Protein AF-U5S3W4-F1 (afdb_monomer)

Sequence (166 aa):
AEIDWNLMKPYDMRNSDKWATPELLAKYYAAQLKHTKECILNKTPGSSLKDYALFGGIKGSMMQNVTKVGTPEPNLEYLYPTDTLTSLGLSRYEGTPEENLKMCAAAIHLLGGRDISVVEVDDNVKKVLYSHSAMLMGGKPSRAIVWEDVDNAYETPEKMVIPNKC

Solvent-accessible surface area (backbone atoms only — not comparable to full-atom values): 10207 Å² total; per-residue (Å²): 134,84,85,63,72,89,77,56,59,44,49,52,38,77,56,74,56,70,88,56,51,74,68,55,48,53,51,50,52,52,51,48,54,52,51,52,52,51,32,31,74,67,53,35,90,90,36,23,64,67,49,50,51,53,54,55,61,50,54,69,70,73,64,72,73,79,80,52,82,92,49,80,50,80,66,50,50,73,76,50,75,71,86,43,50,61,78,71,75,40,75,78,90,78,66,56,76,70,53,45,48,52,51,51,47,54,52,40,45,74,74,69,44,90,81,83,85,87,78,79,78,44,81,66,53,60,30,71,40,51,38,24,42,53,50,80,67,83,78,40,77,60,23,39,47,44,77,40,97,45,95,62,60,48,76,56,92,64,36,37,39,43,32,68,86,102

Foldseek 3Di:
DDDDLVPFAAAAQVCVCVVADPVNVVVVVVVVVVVLVVCCVVVPVCSHPVNVVVVVVVVVVVQPQPPDPPDDDPVCCVVDVDDDCVNVVHDDDDDPPVVVVVVVVVVCVVVPHDDDDDDDPDPSVVSHHHQWDHCPRPNQDIAGEEEDCDDDWDDDSHYTYDYPVD

pLDDT: mean 82.19, std 15.65, range [42.41, 96.94]

Mean predicted aligned error: 9.38 Å

Secondary structure (DSSP, 8-state):
----TTT----BGGGTTTT--HHHHHHHHHHHHHHHHHHHHTT-TT-SHHHHHHHHHHHHHH-----STTS--HHHHHHS----TTTTTPPPP---HHHHHHHHHHHHHHTT----------HHHHHHS-SB--TTTTTPPP-EEEEES-SS-EE-SSEEEEETT-

Nearest PDB structures (foldseek):
  4ur3-assembly3_D  TM=6.717E-01  e=2.169E-02  Sulfurospirillum multivorans
  5m8x-assembly1_B  TM=5.943E-01  e=1.561E-02  Sulfurospirillum multivorans DSM 12446
  5m8u-assembly1_A  TM=6.272E-01  e=1.780E-02  Sulfurospirillum multivorans

Radius of gyration: 21.46 Å; Cα contacts (8 Å, |Δi|>4): 135; chains: 1; bounding box: 49×35×58 Å

Structure (mmCIF, N/CA/C/O backbone):
data_AF-U5S3W4-F1
#
_entry.id   AF-U5S3W4-F1
#
loop_
_atom_site.group_PDB
_atom_site.id
_atom_site.type_symbol
_atom_site.label_atom_id
_atom_site.label_alt_id
_atom_site.label_comp_id
_atom_site.label_asym_id
_atom_site.label_entity_id
_atom_site.label_seq_id
_atom_site.pdbx_PDB_ins_code
_atom_site.Cartn_x
_atom_site.Cartn_y
_atom_site.Cartn_z
_atom_site.occupancy
_atom_site.B_iso_or_equiv
_atom_site.auth_seq_id
_atom_site.auth_comp_id
_atom_site.auth_asym_id
_atom_site.auth_atom_id
_atom_site.pdbx_PDB_model_num
ATOM 1 N N . ALA A 1 1 ? -12.785 16.598 -11.695 1.00 74.44 1 ALA A N 1
ATOM 2 C CA . ALA A 1 1 ? -14.085 15.909 -11.622 1.00 74.44 1 ALA A CA 1
ATOM 3 C C . ALA A 1 1 ? -14.126 15.172 -10.296 1.00 74.44 1 ALA A C 1
ATOM 5 O O . ALA A 1 1 ? -13.097 14.633 -9.906 1.00 74.44 1 ALA A O 1
ATOM 6 N N . GLU A 1 2 ? -15.245 15.237 -9.587 1.00 88.19 2 GLU A N 1
ATOM 7 C CA . GLU A 1 2 ? -15.440 14.532 -8.316 1.00 88.19 2 GLU A CA 1
ATOM 8 C C . GLU A 1 2 ? -15.723 13.041 -8.567 1.00 88.19 2 GLU A C 1
ATOM 10 O O . GLU A 1 2 ? -16.185 12.676 -9.651 1.00 88.19 2 GLU A O 1
ATOM 15 N N . ILE A 1 3 ? -15.390 12.176 -7.604 1.00 88.38 3 ILE A N 1
ATOM 16 C CA . ILE A 1 3 ? -15.595 10.725 -7.712 1.00 88.38 3 ILE A CA 1
ATOM 17 C C . ILE A 1 3 ? -17.074 10.406 -7.473 1.00 88.38 3 ILE A C 1
ATOM 19 O O . ILE A 1 3 ? -17.627 10.774 -6.440 1.00 88.38 3 ILE A O 1
ATOM 23 N N . ASP A 1 4 ? -17.698 9.661 -8.389 1.00 93.38 4 ASP A N 1
ATOM 24 C CA . ASP A 1 4 ? -19.022 9.077 -8.154 1.00 93.38 4 ASP A CA 1
ATOM 25 C C . ASP A 1 4 ? -18.894 7.781 -7.337 1.00 93.38 4 ASP A C 1
ATOM 27 O O . ASP A 1 4 ? -18.639 6.688 -7.857 1.00 93.38 4 ASP A O 1
ATOM 31 N N . TRP A 1 5 ? -19.077 7.912 -6.026 1.00 92.06 5 TRP A N 1
ATOM 32 C CA . TRP A 1 5 ? -18.970 6.817 -5.062 1.00 92.06 5 TRP A CA 1
ATOM 33 C C . TRP A 1 5 ? -20.038 5.725 -5.205 1.00 92.06 5 TRP A C 1
ATOM 35 O O . TRP A 1 5 ? -19.875 4.653 -4.612 1.00 92.06 5 TRP A O 1
ATOM 45 N N . ASN A 1 6 ? -21.104 5.957 -5.980 1.00 92.31 6 ASN A N 1
ATOM 46 C CA . ASN A 1 6 ? -22.119 4.940 -6.275 1.00 92.31 6 ASN A CA 1
ATOM 47 C C . ASN A 1 6 ? -21.672 3.990 -7.391 1.00 92.31 6 ASN A C 1
ATOM 49 O O . ASN A 1 6 ? -22.104 2.838 -7.441 1.00 92.31 6 ASN A O 1
ATOM 53 N N . LEU A 1 7 ? -20.798 4.463 -8.281 1.00 92.44 7 LEU A N 1
ATOM 54 C CA . LEU A 1 7 ? -20.218 3.661 -9.359 1.00 92.44 7 LEU A CA 1
ATOM 55 C C . LEU A 1 7 ? -18.901 2.997 -8.947 1.00 92.44 7 LEU A C 1
ATOM 57 O O . LEU A 1 7 ? -18.511 1.987 -9.540 1.00 92.44 7 LEU A O 1
ATOM 61 N N . MET A 1 8 ? -18.226 3.546 -7.934 1.00 93.62 8 MET A N 1
ATOM 62 C CA . MET A 1 8 ? -16.944 3.044 -7.453 1.00 93.62 8 MET A CA 1
ATOM 63 C C . MET A 1 8 ? -17.072 1.641 -6.846 1.00 93.62 8 MET A C 1
ATOM 65 O O . MET A 1 8 ? -17.903 1.386 -5.973 1.00 93.62 8 MET A O 1
ATOM 69 N N . LYS A 1 9 ? -16.201 0.731 -7.286 1.00 93.12 9 LYS A N 1
ATOM 70 C CA . LYS A 1 9 ? -16.065 -0.629 -6.753 1.00 93.12 9 LYS A CA 1
ATOM 71 C C . LYS A 1 9 ? -14.584 -0.941 -6.522 1.00 93.12 9 LYS A C 1
ATOM 73 O O . LYS A 1 9 ? -13.767 -0.484 -7.325 1.00 93.12 9 LYS A O 1
ATOM 78 N N . PRO A 1 10 ? -14.248 -1.765 -5.512 1.00 93.12 10 PRO A N 1
ATOM 79 C CA . PRO A 1 10 ? -12.896 -2.278 -5.320 1.00 93.12 10 PRO A CA 1
ATOM 80 C C . PRO A 1 10 ? -12.296 -2.847 -6.607 1.00 93.12 10 PRO A C 1
ATOM 82 O O . PRO A 1 10 ? -12.874 -3.742 -7.234 1.00 93.12 10 PRO A O 1
ATOM 85 N N . TYR A 1 11 ? -11.117 -2.360 -6.995 1.00 92.06 11 TYR A N 1
ATOM 86 C CA . TYR A 1 11 ? -10.428 -2.872 -8.176 1.00 92.06 11 TYR A CA 1
ATOM 87 C C . TYR A 1 11 ? -9.862 -4.274 -7.908 1.00 92.06 11 TYR A C 1
ATOM 89 O O . TYR A 1 11 ? -9.260 -4.539 -6.870 1.00 92.06 11 TYR A O 1
ATOM 97 N N . ASP A 1 12 ? -10.057 -5.203 -8.840 1.00 91.31 12 ASP A N 1
ATOM 98 C CA . ASP A 1 12 ? -9.461 -6.539 -8.767 1.00 91.31 12 ASP A CA 1
ATOM 99 C C . ASP A 1 12 ? -8.063 -6.517 -9.392 1.00 91.31 12 ASP A C 1
ATOM 101 O O . ASP A 1 12 ? -7.922 -6.463 -10.617 1.00 91.31 12 ASP A O 1
ATOM 105 N N . MET A 1 13 ? -7.022 -6.590 -8.555 1.00 87.12 13 MET A N 1
ATOM 106 C CA . MET A 1 13 ? -5.627 -6.544 -9.009 1.00 87.12 13 MET A CA 1
ATOM 107 C C . MET A 1 13 ? -5.241 -7.685 -9.941 1.00 87.12 13 MET A C 1
ATOM 109 O O . MET A 1 13 ? -4.277 -7.544 -10.684 1.00 87.12 13 MET A O 1
ATOM 113 N N . ARG A 1 14 ? -6.001 -8.784 -10.003 1.00 84.75 14 ARG A N 1
ATOM 114 C CA . ARG A 1 14 ? -5.771 -9.836 -11.009 1.00 84.75 14 ARG A CA 1
ATOM 115 C C . ARG A 1 14 ? -5.999 -9.331 -12.433 1.00 84.75 14 ARG A C 1
ATOM 117 O O . ARG A 1 14 ? -5.616 -10.000 -13.388 1.00 84.75 14 ARG A O 1
ATOM 124 N N . ASN A 1 15 ? -6.643 -8.174 -12.589 1.00 86.81 15 ASN A N 1
ATOM 125 C CA . ASN A 1 15 ? -6.860 -7.525 -13.873 1.00 86.81 15 ASN A CA 1
ATOM 126 C C . ASN A 1 15 ? -5.733 -6.561 -14.271 1.00 86.81 15 ASN A C 1
ATOM 128 O O . ASN A 1 15 ? -5.738 -6.124 -15.419 1.00 86.81 15 ASN A O 1
ATOM 132 N N . SER A 1 16 ? -4.777 -6.236 -13.382 1.00 81.31 16 SER A N 1
ATOM 133 C CA . SER A 1 16 ? -3.744 -5.212 -13.642 1.00 81.31 16 SER A CA 1
ATOM 134 C C . SER A 1 16 ? -2.928 -5.481 -14.897 1.00 81.31 16 SER A C 1
ATOM 136 O O . SER A 1 16 ? -2.572 -4.536 -15.590 1.00 81.31 16 SER A O 1
ATOM 138 N N . ASP A 1 17 ? -2.699 -6.757 -15.213 1.00 73.69 17 ASP A N 1
AT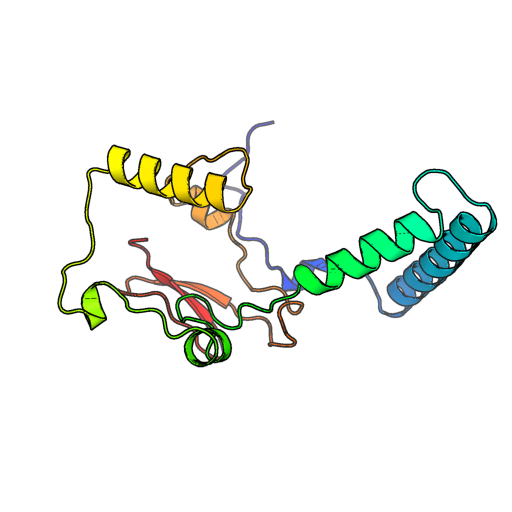OM 139 C CA . ASP A 1 17 ? -1.789 -7.171 -16.283 1.00 73.69 17 ASP A CA 1
ATOM 140 C C . ASP A 1 17 ? -2.528 -7.881 -17.426 1.00 73.69 17 ASP A C 1
ATOM 142 O O . ASP A 1 17 ? -1.914 -8.306 -18.400 1.00 73.69 17 ASP A O 1
ATOM 146 N N . LYS A 1 18 ? -3.866 -7.981 -17.358 1.00 76.62 18 LYS A N 1
ATOM 147 C CA . LYS A 1 18 ? -4.676 -8.663 -18.388 1.00 76.62 18 LYS A CA 1
ATOM 148 C C . LYS A 1 18 ? -4.606 -8.000 -19.762 1.00 76.62 18 LYS A C 1
ATOM 150 O O . LYS A 1 18 ? -4.957 -8.627 -20.756 1.00 76.62 18 LYS A O 1
ATOM 155 N N . TRP A 1 19 ? -4.166 -6.747 -19.825 1.00 77.94 19 TRP A N 1
ATOM 156 C CA . TRP A 1 19 ? -3.934 -6.038 -21.080 1.00 77.94 19 TRP A CA 1
ATOM 157 C C . TRP A 1 19 ? -2.669 -6.517 -21.815 1.00 77.94 19 TRP A C 1
ATOM 159 O O . TRP A 1 19 ? -2.521 -6.226 -23.001 1.00 77.94 19 TRP A O 1
ATOM 169 N N . ALA A 1 20 ? -1.757 -7.233 -21.147 1.00 79.06 20 ALA A N 1
ATOM 170 C CA . ALA A 1 20 ? -0.458 -7.601 -21.694 1.00 79.06 20 ALA A CA 1
ATOM 171 C C . ALA A 1 20 ? -0.344 -9.118 -21.918 1.00 79.06 20 ALA A C 1
ATOM 173 O O . ALA A 1 20 ? -0.320 -9.903 -20.972 1.00 79.06 20 ALA A O 1
ATOM 174 N N . THR A 1 21 ? -0.237 -9.550 -23.179 1.00 84.81 21 THR A N 1
ATOM 175 C CA . THR A 1 21 ? 0.073 -10.956 -23.492 1.00 84.81 21 THR A CA 1
ATOM 176 C C . THR A 1 21 ? 1.555 -11.256 -23.232 1.00 84.81 21 THR A C 1
ATOM 178 O O . THR A 1 21 ? 2.376 -10.331 -23.279 1.00 84.81 21 THR A O 1
ATOM 181 N N . PRO A 1 22 ? 1.947 -12.527 -23.005 1.00 84.31 22 PRO A N 1
ATOM 182 C CA . PRO A 1 22 ? 3.355 -12.901 -22.866 1.00 84.31 22 PRO A CA 1
ATOM 183 C C . PRO A 1 22 ? 4.226 -12.418 -24.033 1.00 84.31 22 PRO A C 1
ATOM 185 O O . PRO A 1 22 ? 5.336 -11.933 -23.819 1.00 84.31 22 PRO A O 1
ATOM 188 N N . GLU A 1 23 ? 3.712 -12.470 -25.264 1.00 89.56 23 GLU A N 1
ATOM 189 C CA . GLU A 1 23 ? 4.415 -11.992 -26.458 1.00 89.56 23 GLU A CA 1
ATOM 190 C C . GLU A 1 23 ? 4.605 -10.473 -26.431 1.00 89.56 23 GLU A C 1
ATOM 192 O O . GLU A 1 23 ? 5.679 -9.968 -26.768 1.00 89.56 23 GLU A O 1
ATOM 197 N N . LEU A 1 24 ? 3.575 -9.732 -26.014 1.00 87.38 24 LEU A N 1
ATOM 198 C CA . LEU A 1 24 ? 3.633 -8.278 -25.922 1.00 87.38 24 LEU A CA 1
ATOM 199 C C . LEU A 1 24 ? 4.610 -7.832 -24.827 1.00 87.38 24 LEU A C 1
ATOM 201 O O . LEU A 1 24 ? 5.415 -6.927 -25.053 1.00 87.38 24 LEU A O 1
ATOM 205 N N . LEU A 1 25 ? 4.594 -8.506 -23.676 1.00 84.25 25 LEU A N 1
ATOM 206 C CA . LEU A 1 25 ? 5.548 -8.284 -22.591 1.00 84.25 25 LEU A CA 1
ATOM 207 C C . LEU A 1 25 ? 6.980 -8.581 -23.036 1.00 84.25 25 LEU A C 1
ATOM 209 O O . LEU A 1 25 ? 7.862 -7.748 -22.830 1.00 84.25 25 LEU A O 1
ATOM 213 N N . ALA A 1 26 ? 7.216 -9.715 -23.702 1.00 88.56 26 ALA A N 1
ATOM 214 C CA . ALA A 1 26 ? 8.534 -10.068 -24.226 1.00 88.56 26 ALA A CA 1
ATOM 215 C C . ALA A 1 26 ? 9.043 -9.020 -25.227 1.00 88.56 26 ALA A C 1
ATOM 217 O O . ALA A 1 26 ? 10.203 -8.607 -25.163 1.00 88.56 26 ALA A O 1
ATOM 218 N N . LYS A 1 27 ? 8.163 -8.528 -26.110 1.00 91.88 27 LYS A N 1
ATOM 219 C CA . LYS A 1 27 ? 8.478 -7.447 -27.052 1.00 91.88 27 LYS A CA 1
ATOM 220 C C . LYS A 1 27 ? 8.865 -6.157 -26.328 1.00 91.88 27 LYS A C 1
ATOM 222 O O . LYS A 1 27 ? 9.884 -5.560 -26.674 1.00 91.88 27 LYS A O 1
ATOM 227 N N . TYR A 1 28 ? 8.080 -5.717 -25.344 1.00 89.81 28 TYR A N 1
ATOM 228 C CA . TYR A 1 28 ? 8.383 -4.498 -24.590 1.00 89.81 28 TYR A CA 1
ATOM 229 C C . TYR A 1 28 ? 9.658 -4.627 -23.770 1.00 89.81 28 TYR A C 1
ATOM 231 O O . TYR A 1 28 ? 10.465 -3.702 -23.762 1.00 89.81 28 TYR A O 1
ATOM 239 N N . TYR A 1 29 ? 9.887 -5.784 -23.156 1.00 88.50 29 TYR A N 1
ATOM 240 C CA . TYR A 1 29 ? 11.103 -6.043 -22.402 1.00 88.50 29 TYR A CA 1
ATOM 241 C C . TYR A 1 29 ? 12.343 -6.027 -23.304 1.00 88.50 29 TYR A C 1
ATOM 243 O O . TYR A 1 29 ? 13.328 -5.362 -22.993 1.00 88.50 29 TYR A O 1
ATOM 251 N N . ALA A 1 30 ? 12.283 -6.670 -24.474 1.00 92.56 30 ALA A N 1
ATOM 252 C CA . ALA A 1 30 ? 13.372 -6.630 -25.448 1.00 92.56 30 ALA A CA 1
ATOM 253 C C . ALA A 1 30 ? 13.645 -5.202 -25.956 1.00 92.56 30 ALA A C 1
ATOM 255 O O . ALA A 1 30 ? 14.803 -4.792 -26.062 1.00 92.56 30 ALA A O 1
ATOM 256 N N . ALA A 1 31 ? 12.591 -4.426 -26.234 1.00 94.75 31 ALA A N 1
ATOM 257 C CA . ALA A 1 31 ? 12.714 -3.028 -26.639 1.00 94.75 31 ALA A CA 1
ATOM 258 C C . ALA A 1 31 ? 13.331 -2.162 -25.530 1.00 94.75 31 ALA A C 1
ATOM 260 O O . ALA A 1 31 ? 14.226 -1.363 -25.806 1.00 94.75 31 ALA A O 1
ATOM 261 N N . GLN A 1 32 ? 12.907 -2.362 -24.280 1.00 91.38 32 GLN A N 1
ATOM 262 C CA . GLN A 1 32 ? 13.462 -1.683 -23.114 1.00 91.38 32 GLN A CA 1
ATOM 263 C C . GLN A 1 32 ? 14.946 -2.012 -22.940 1.00 91.38 32 GLN A C 1
ATOM 265 O O . GLN A 1 32 ? 15.753 -1.095 -22.849 1.00 91.38 32 GLN A O 1
ATOM 270 N N . LEU A 1 33 ? 15.329 -3.294 -22.970 1.00 91.88 33 LEU A N 1
ATOM 271 C CA . LEU A 1 33 ? 16.730 -3.715 -22.854 1.00 91.88 33 LEU A CA 1
ATOM 272 C C . LEU A 1 33 ? 17.609 -3.098 -23.942 1.00 91.88 33 LEU A C 1
ATOM 274 O O . LEU A 1 33 ? 18.708 -2.615 -23.655 1.00 91.88 33 LEU A O 1
ATOM 278 N N . LYS A 1 34 ? 17.124 -3.093 -25.189 1.00 95.56 34 LYS A N 1
ATOM 279 C CA . LYS A 1 34 ? 17.825 -2.462 -26.308 1.00 95.56 34 LYS A CA 1
ATOM 280 C C . LYS A 1 34 ? 18.014 -0.964 -26.058 1.00 95.56 34 LYS A C 1
ATOM 282 O O . LYS A 1 34 ? 19.145 -0.488 -26.119 1.00 95.56 34 LYS A O 1
ATOM 287 N N . HIS A 1 35 ? 16.938 -0.253 -25.728 1.00 94.06 35 HIS A N 1
ATOM 288 C CA . HIS A 1 35 ? 16.974 1.185 -25.474 1.00 94.06 35 HIS A CA 1
ATOM 289 C C . HIS A 1 35 ? 17.896 1.542 -24.300 1.00 94.06 35 HIS A C 1
ATOM 291 O O . HIS A 1 35 ? 18.754 2.411 -24.423 1.00 94.06 35 HIS A O 1
ATOM 297 N N . THR A 1 36 ? 17.800 0.814 -23.186 1.00 91.62 36 THR A N 1
ATOM 298 C CA . THR A 1 36 ? 18.681 0.993 -22.026 1.00 91.62 36 THR A CA 1
ATOM 299 C C . THR A 1 36 ? 20.149 0.797 -22.402 1.00 91.62 36 THR A C 1
ATOM 301 O O . THR A 1 36 ? 20.987 1.615 -22.026 1.00 91.62 36 THR A O 1
ATOM 304 N N . LYS A 1 37 ? 20.479 -0.243 -23.180 1.00 94.38 37 LYS A N 1
ATOM 305 C CA . LYS A 1 37 ? 21.852 -0.476 -23.650 1.00 94.38 37 LYS A CA 1
ATOM 306 C C . LYS A 1 37 ? 22.361 0.685 -24.506 1.00 94.38 37 LYS A C 1
ATOM 308 O O . LYS A 1 37 ? 23.492 1.122 -24.314 1.00 94.38 37 LYS A O 1
ATOM 313 N N . GLU A 1 38 ? 21.542 1.188 -25.425 1.00 96.88 38 GLU A N 1
ATOM 314 C CA . GLU A 1 38 ? 21.883 2.336 -26.273 1.00 96.88 38 GLU A CA 1
ATOM 315 C C . GLU A 1 38 ? 22.138 3.600 -25.438 1.00 96.88 38 GLU A C 1
ATOM 317 O O . GLU A 1 38 ? 23.168 4.247 -25.621 1.00 96.88 38 GLU A O 1
ATOM 322 N N . CYS A 1 39 ? 21.274 3.915 -24.468 1.00 94.50 39 CYS A N 1
ATOM 323 C CA . CYS A 1 39 ? 21.461 5.052 -23.561 1.00 94.50 39 CYS A CA 1
ATOM 324 C C . CYS A 1 39 ? 22.758 4.954 -22.743 1.00 94.50 39 CYS A C 1
ATOM 326 O O . CYS A 1 39 ? 23.481 5.945 -22.616 1.00 94.50 39 CYS A O 1
ATOM 328 N N . ILE A 1 40 ? 23.088 3.758 -22.239 1.00 94.56 40 ILE A N 1
ATOM 329 C CA . ILE A 1 40 ? 24.324 3.519 -21.480 1.00 94.56 40 ILE A CA 1
ATOM 330 C C . ILE A 1 40 ? 25.555 3.738 -22.365 1.00 94.56 40 ILE A C 1
ATOM 332 O O . ILE A 1 40 ? 26.480 4.446 -21.960 1.00 94.56 40 ILE A O 1
ATOM 336 N N . LEU A 1 41 ? 25.572 3.159 -23.572 1.00 95.19 41 LEU A N 1
ATOM 337 C CA . LEU A 1 41 ? 26.686 3.298 -24.517 1.00 95.19 41 LEU A CA 1
ATOM 338 C C . LEU A 1 41 ? 26.880 4.755 -24.956 1.00 95.19 41 LEU A C 1
ATOM 340 O O . LEU A 1 41 ? 28.014 5.223 -25.047 1.00 95.19 41 LEU A O 1
ATOM 344 N N . ASN A 1 42 ? 25.780 5.484 -25.146 1.00 96.00 42 ASN A N 1
ATOM 345 C CA . ASN A 1 42 ? 25.785 6.892 -25.537 1.00 96.00 42 ASN A CA 1
ATOM 346 C C . ASN A 1 42 ? 26.017 7.859 -24.365 1.00 96.00 42 ASN A C 1
ATOM 348 O O . ASN A 1 42 ? 26.067 9.068 -24.584 1.00 96.00 42 ASN A O 1
ATOM 352 N N . LYS A 1 43 ? 26.162 7.358 -23.128 1.00 94.06 43 LYS A N 1
ATOM 353 C CA . LYS A 1 43 ? 26.312 8.168 -21.905 1.00 94.06 43 LYS A CA 1
ATOM 354 C C . LYS A 1 43 ? 25.217 9.234 -21.769 1.00 94.06 43 LYS A C 1
ATOM 356 O O . LYS A 1 43 ? 25.491 10.361 -21.355 1.00 94.06 43 LYS A O 1
ATOM 361 N N . THR A 1 44 ? 23.981 8.885 -22.126 1.00 95.94 44 THR A N 1
ATOM 362 C CA . THR A 1 44 ? 22.838 9.795 -22.017 1.00 95.94 44 THR A CA 1
ATOM 363 C C . THR A 1 44 ? 22.701 10.282 -20.565 1.00 95.94 44 THR A C 1
ATOM 365 O O . THR A 1 44 ? 22.700 9.443 -19.657 1.00 95.94 44 THR A O 1
ATOM 368 N N . PRO A 1 45 ? 22.599 11.602 -20.307 1.00 93.75 45 PRO A N 1
ATOM 369 C CA . PRO A 1 45 ? 22.425 12.126 -18.953 1.00 93.75 45 PRO A CA 1
ATOM 370 C C . PRO A 1 45 ? 21.239 11.471 -18.230 1.00 93.75 45 PRO A C 1
ATOM 372 O O . PRO A 1 45 ? 20.143 11.405 -18.779 1.00 93.75 45 PRO A O 1
ATOM 375 N N . GLY A 1 46 ? 21.467 10.965 -17.013 1.00 88.38 46 GLY A N 1
ATOM 376 C CA . GLY A 1 46 ? 20.458 10.247 -16.222 1.00 88.38 46 GLY A CA 1
ATOM 377 C C . GLY A 1 46 ? 20.267 8.771 -16.599 1.00 88.38 46 GLY A C 1
ATOM 378 O O . GLY A 1 46 ? 19.415 8.094 -16.031 1.00 88.38 46 GLY A O 1
ATOM 379 N N . SER A 1 47 ? 21.028 8.246 -17.558 1.00 90.31 47 SER A N 1
ATOM 380 C CA . SER A 1 47 ? 21.020 6.828 -17.953 1.00 90.31 47 SER A CA 1
ATOM 381 C C . SER A 1 47 ? 22.427 6.312 -18.259 1.00 90.31 47 SER A C 1
ATOM 383 O O . SER A 1 47 ? 22.610 5.383 -19.047 1.00 90.31 47 SER A O 1
ATOM 385 N N . SER A 1 48 ? 23.445 6.917 -17.644 1.00 91.44 48 SER A N 1
ATOM 386 C CA . SER A 1 48 ? 24.814 6.424 -17.741 1.00 91.44 48 SER A CA 1
ATOM 387 C C . SER A 1 48 ? 24.969 5.08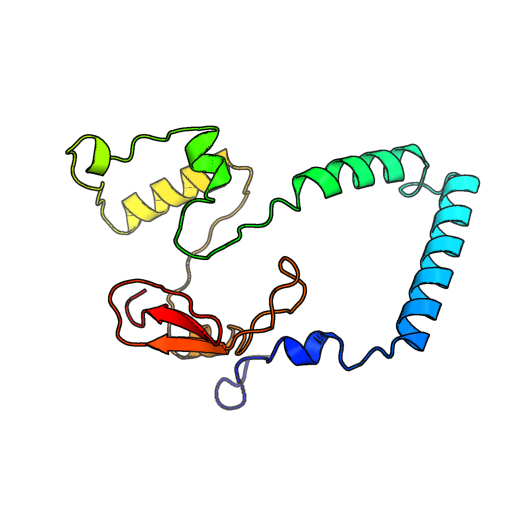7 -17.010 1.00 91.44 48 SER A C 1
ATOM 389 O O . SER A 1 48 ? 24.127 4.688 -16.203 1.00 91.44 48 SER A O 1
ATOM 391 N N . LEU A 1 49 ? 26.099 4.408 -17.229 1.00 91.56 49 LEU A N 1
ATOM 392 C CA . LEU A 1 49 ? 26.429 3.190 -16.484 1.00 91.56 49 LEU A CA 1
ATOM 393 C C . LEU A 1 49 ? 26.398 3.411 -14.959 1.00 91.56 49 LEU A C 1
ATOM 395 O O . LEU A 1 49 ? 25.942 2.539 -14.224 1.00 91.56 49 LEU A O 1
ATOM 399 N N . LYS A 1 50 ? 26.846 4.584 -14.486 1.00 90.00 50 LYS A N 1
ATOM 400 C CA . LYS A 1 50 ? 26.832 4.944 -13.062 1.00 90.00 50 LYS A CA 1
ATOM 401 C C . LYS A 1 50 ? 25.403 5.077 -12.532 1.00 90.00 50 LYS A C 1
ATOM 403 O O . LYS A 1 50 ? 25.117 4.562 -11.455 1.00 90.00 50 LYS A O 1
ATOM 408 N N . ASP A 1 51 ? 24.520 5.727 -13.287 1.00 89.31 51 ASP A N 1
ATOM 409 C CA . ASP A 1 51 ? 23.117 5.924 -12.896 1.00 89.31 51 ASP A CA 1
ATOM 410 C C . ASP A 1 51 ? 22.376 4.583 -12.835 1.00 89.31 51 ASP A C 1
ATOM 412 O O . ASP A 1 51 ? 21.659 4.299 -11.875 1.00 89.31 51 ASP A O 1
ATOM 416 N N . TYR A 1 52 ? 22.624 3.711 -13.818 1.00 85.62 52 TYR A N 1
ATOM 417 C CA . TYR A 1 52 ? 22.057 2.366 -13.844 1.00 85.62 52 TYR A CA 1
ATOM 418 C C . TYR A 1 52 ? 22.561 1.502 -12.678 1.00 85.62 52 TYR A C 1
ATOM 420 O O . TYR A 1 52 ? 21.770 0.805 -12.043 1.00 85.62 52 TYR A O 1
ATOM 428 N N . ALA A 1 53 ? 23.858 1.570 -12.354 1.00 85.88 53 ALA A N 1
ATOM 429 C CA . ALA A 1 53 ? 24.435 0.854 -11.216 1.00 85.88 53 ALA A CA 1
ATOM 430 C C . ALA A 1 53 ? 23.870 1.346 -9.874 1.00 85.88 53 ALA A C 1
ATOM 432 O O . ALA A 1 53 ? 23.524 0.530 -9.020 1.00 85.88 53 ALA A O 1
ATOM 433 N N . LEU A 1 54 ? 23.720 2.665 -9.706 1.00 83.69 54 LEU A N 1
ATOM 434 C CA . LEU A 1 54 ? 23.111 3.258 -8.516 1.00 83.69 54 LEU A CA 1
ATOM 435 C C . LEU A 1 54 ? 21.667 2.775 -8.339 1.00 83.69 54 LEU A C 1
ATOM 437 O O . LEU A 1 54 ? 21.303 2.286 -7.271 1.00 83.69 54 LEU A O 1
ATOM 441 N N . PHE A 1 55 ? 20.857 2.853 -9.395 1.00 78.56 55 PHE A N 1
ATOM 442 C CA . PHE A 1 55 ? 19.473 2.386 -9.356 1.00 78.56 55 PHE A CA 1
ATOM 443 C C . PHE A 1 55 ? 19.371 0.875 -9.096 1.00 78.56 55 PHE A C 1
ATOM 445 O O . PHE A 1 55 ? 18.527 0.434 -8.316 1.00 78.56 55 PHE A O 1
ATOM 452 N N . GLY A 1 56 ? 20.258 0.078 -9.701 1.00 73.06 56 GLY A N 1
ATOM 453 C CA . GLY A 1 56 ? 20.355 -1.361 -9.452 1.00 73.06 56 GLY A CA 1
ATOM 454 C C . GLY A 1 56 ? 20.657 -1.694 -7.989 1.00 73.06 56 GLY A C 1
ATOM 455 O O . GLY A 1 56 ? 20.013 -2.577 -7.427 1.00 73.06 56 GLY A O 1
ATOM 456 N N . GLY A 1 57 ? 21.567 -0.952 -7.350 1.00 69.31 57 GLY A N 1
ATOM 457 C CA . GLY A 1 57 ? 21.879 -1.111 -5.926 1.00 69.31 57 GLY A CA 1
ATOM 458 C C . GLY A 1 57 ? 20.697 -0.786 -5.006 1.00 69.31 57 GLY A C 1
ATOM 459 O O . GLY A 1 57 ? 20.486 -1.477 -4.014 1.00 69.31 57 GLY A O 1
ATOM 460 N N . ILE A 1 58 ? 19.881 0.210 -5.366 1.00 69.75 58 ILE A N 1
ATOM 461 C CA . ILE A 1 58 ? 18.690 0.606 -4.596 1.00 69.75 58 ILE A CA 1
ATOM 462 C C . ILE A 1 58 ? 17.563 -0.430 -4.715 1.00 69.75 58 ILE A C 1
ATOM 464 O O . ILE A 1 58 ? 16.880 -0.717 -3.736 1.00 69.75 58 ILE A O 1
ATOM 468 N N . LYS A 1 59 ? 17.362 -1.048 -5.886 1.00 58.38 59 LYS A N 1
ATOM 469 C CA . LYS A 1 59 ? 16.321 -2.083 -6.050 1.00 58.38 59 LYS A CA 1
ATOM 470 C C . LYS A 1 59 ? 16.473 -3.248 -5.070 1.00 58.38 59 LYS A C 1
ATOM 472 O O . LYS A 1 59 ? 15.467 -3.791 -4.623 1.00 58.38 59 LYS A O 1
ATOM 477 N N . GLY A 1 60 ? 17.709 -3.601 -4.717 1.00 55.78 60 GLY A N 1
ATOM 478 C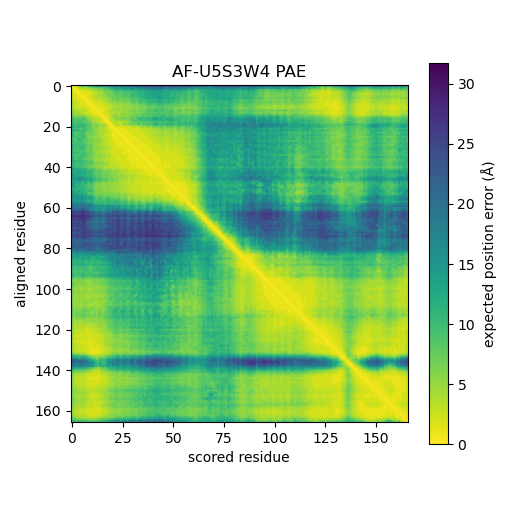 CA . GLY A 1 60 ? 17.992 -4.654 -3.742 1.00 55.78 60 GLY A CA 1
ATOM 479 C C . GLY A 1 60 ? 17.480 -4.348 -2.331 1.00 55.78 60 GLY A C 1
ATOM 480 O O . GLY A 1 60 ? 17.113 -5.277 -1.617 1.00 55.78 60 GLY A O 1
ATOM 481 N N . SER A 1 61 ? 17.396 -3.073 -1.933 1.00 57.81 61 SER A N 1
ATOM 482 C CA . SER A 1 61 ? 16.897 -2.685 -0.606 1.00 57.81 61 SER A CA 1
ATO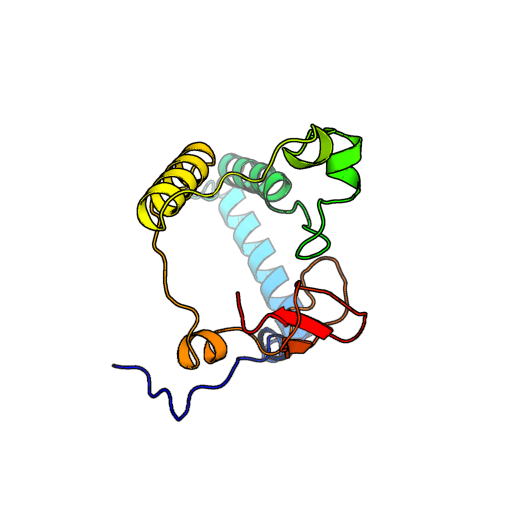M 483 C C . SER A 1 61 ? 15.373 -2.524 -0.541 1.00 57.81 61 SER A C 1
ATOM 485 O O . SER A 1 61 ? 14.805 -2.635 0.540 1.00 57.81 61 SER A O 1
ATOM 487 N N . MET A 1 62 ? 14.694 -2.315 -1.676 1.00 54.31 62 MET A N 1
ATOM 488 C CA . MET A 1 62 ? 13.233 -2.121 -1.745 1.00 54.31 62 MET A CA 1
ATOM 489 C C . MET A 1 62 ? 12.416 -3.427 -1.752 1.00 54.31 62 MET A C 1
ATOM 491 O O . MET A 1 62 ? 11.201 -3.381 -1.588 1.00 54.31 62 MET A O 1
ATOM 495 N N . MET A 1 63 ? 13.050 -4.586 -1.963 1.00 49.25 63 MET A N 1
ATOM 496 C CA . MET A 1 63 ? 12.378 -5.888 -2.135 1.00 49.25 63 MET A CA 1
ATOM 497 C C . MET A 1 63 ? 12.432 -6.792 -0.889 1.00 49.25 63 MET A C 1
ATOM 499 O O . MET A 1 63 ? 12.456 -8.018 -1.008 1.00 49.25 63 MET A O 1
ATOM 503 N N .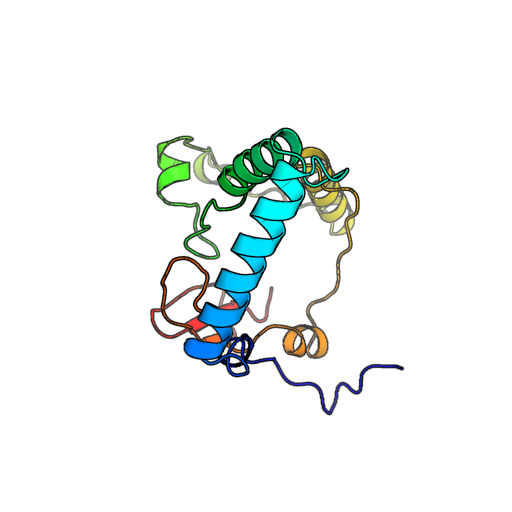 GLN A 1 64 ? 12.454 -6.216 0.314 1.00 51.91 64 GLN A N 1
ATOM 504 C CA . GLN A 1 64 ? 12.226 -6.991 1.539 1.00 51.91 64 GLN A CA 1
ATOM 505 C C . GLN A 1 64 ? 10.733 -7.365 1.578 1.00 51.91 64 GLN A C 1
ATOM 507 O O . GLN A 1 64 ? 9.856 -6.519 1.754 1.00 51.91 64 GLN A O 1
ATOM 512 N N . ASN A 1 65 ? 10.447 -8.628 1.261 1.00 47.81 65 ASN A N 1
ATOM 513 C CA . ASN A 1 65 ? 9.097 -9.166 1.152 1.00 47.81 65 ASN A CA 1
ATOM 514 C C . ASN A 1 65 ? 8.461 -9.283 2.541 1.00 47.81 65 ASN A C 1
ATOM 516 O O . ASN A 1 65 ? 8.582 -10.342 3.151 1.00 47.81 65 ASN A O 1
ATOM 520 N N . VAL A 1 66 ? 7.692 -8.282 2.982 1.00 48.62 66 VAL A N 1
ATOM 521 C CA . VAL A 1 66 ? 6.803 -8.453 4.143 1.00 48.62 66 VAL A CA 1
ATOM 522 C C . VAL A 1 66 ? 5.858 -9.615 3.832 1.00 48.62 66 VAL A C 1
ATOM 524 O O . VAL A 1 66 ? 4.943 -9.513 3.013 1.00 48.62 66 VAL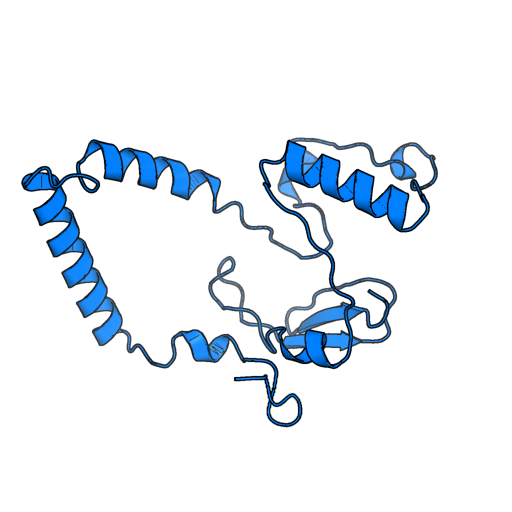 A O 1
ATOM 527 N N . THR A 1 67 ? 6.148 -10.778 4.411 1.00 48.12 67 THR A N 1
ATOM 528 C CA . THR A 1 67 ? 5.563 -12.045 3.961 1.00 48.12 67 THR A CA 1
ATOM 529 C C . THR A 1 67 ? 4.153 -12.267 4.503 1.00 48.12 67 THR A C 1
ATOM 531 O O . THR A 1 67 ? 3.454 -13.130 3.966 1.00 48.12 67 THR A O 1
ATOM 534 N N . LYS A 1 68 ? 3.705 -11.511 5.512 1.00 45.94 68 LYS A N 1
ATOM 535 C CA . LYS A 1 68 ? 2.366 -11.593 6.117 1.00 45.94 68 LYS A CA 1
ATOM 536 C C . LYS A 1 68 ? 1.974 -10.257 6.755 1.00 45.94 68 LYS A C 1
ATOM 538 O O . LYS A 1 68 ? 2.788 -9.643 7.440 1.00 45.94 68 LYS A O 1
ATOM 543 N N . VAL A 1 69 ? 0.729 -9.829 6.566 1.00 43.94 69 VAL A N 1
ATOM 544 C CA . VAL A 1 69 ? 0.146 -8.678 7.269 1.00 43.94 69 VAL A CA 1
ATOM 545 C C . VAL A 1 69 ? -0.098 -9.065 8.732 1.00 43.94 69 VAL A C 1
ATOM 547 O O . VAL A 1 69 ? -0.689 -10.106 9.008 1.00 43.94 69 VAL A O 1
ATOM 550 N N . GLY A 1 70 ? 0.362 -8.243 9.679 1.00 43.19 70 GLY A N 1
ATOM 551 C CA . GLY A 1 70 ? 0.059 -8.409 11.109 1.00 43.19 70 GLY A CA 1
ATOM 552 C C . GLY A 1 70 ? 0.935 -9.400 11.889 1.00 43.19 70 GLY A C 1
ATOM 553 O O . GLY A 1 70 ? 0.728 -9.557 13.087 1.00 43.19 70 GLY A O 1
ATOM 554 N N . THR A 1 71 ? 1.935 -10.029 11.267 1.00 42.41 71 THR A N 1
ATOM 555 C CA . THR A 1 71 ? 2.971 -10.796 11.984 1.00 42.41 71 THR A CA 1
ATOM 556 C C . THR A 1 71 ? 4.344 -10.202 11.685 1.00 42.41 71 THR A C 1
ATOM 558 O O . THR A 1 71 ? 4.610 -9.953 10.505 1.00 42.41 71 THR A O 1
ATOM 561 N N . PRO A 1 72 ? 5.226 -10.011 12.686 1.00 48.69 72 PRO A N 1
ATOM 562 C CA . PRO A 1 72 ? 6.637 -9.737 12.430 1.00 48.69 72 PRO A CA 1
ATOM 563 C C . PRO A 1 72 ? 7.173 -10.739 11.406 1.00 48.69 72 PRO A C 1
ATOM 565 O O . PRO A 1 72 ? 6.789 -11.913 11.421 1.00 48.69 72 PRO A O 1
ATOM 568 N N . GLU A 1 73 ? 8.014 -10.289 10.474 1.00 49.81 73 GLU A N 1
ATOM 569 C CA . GLU A 1 73 ? 8.681 -11.219 9.567 1.00 49.81 73 GLU A CA 1
ATOM 570 C C . GLU A 1 73 ? 9.418 -12.269 10.418 1.00 49.81 73 GLU A C 1
ATOM 572 O O . GLU A 1 73 ? 10.237 -11.882 11.258 1.00 49.81 73 GLU A O 1
ATOM 577 N N . PRO A 1 74 ? 9.180 -13.579 10.217 1.00 46.12 74 PRO A N 1
ATOM 578 C CA . PRO A 1 74 ? 9.765 -14.618 11.069 1.00 46.12 74 PRO A CA 1
ATOM 579 C C . PRO A 1 74 ? 11.303 -14.599 11.066 1.00 46.12 74 PRO A C 1
ATOM 581 O O . PRO A 1 74 ? 11.933 -15.099 11.993 1.00 46.12 74 PRO A O 1
ATOM 584 N N . ASN A 1 75 ? 11.914 -13.980 10.051 1.00 45.84 75 ASN A N 1
ATOM 585 C CA . ASN A 1 75 ? 13.360 -13.822 9.956 1.00 45.84 75 ASN A CA 1
ATOM 586 C C . ASN A 1 75 ? 13.880 -12.537 10.625 1.00 45.84 75 ASN A C 1
ATOM 588 O O . ASN A 1 75 ? 15.046 -12.502 11.005 1.00 45.84 75 ASN A O 1
ATOM 592 N N . LEU A 1 76 ? 13.053 -11.498 10.796 1.00 49.22 76 LEU A N 1
ATOM 593 C CA . LEU A 1 76 ? 13.463 -10.269 11.484 1.00 49.22 76 LEU A CA 1
ATOM 594 C C . LEU A 1 76 ? 13.493 -10.460 12.999 1.00 49.22 76 LEU A C 1
ATOM 596 O O . LEU A 1 76 ? 14.432 -9.996 13.631 1.00 49.22 76 LEU A O 1
ATOM 600 N N . GLU A 1 77 ? 12.535 -11.190 13.570 1.00 49.62 77 GLU A N 1
ATOM 601 C CA . GLU A 1 77 ? 12.507 -11.482 15.012 1.00 49.62 77 GLU A CA 1
ATOM 602 C C . GLU A 1 77 ? 13.706 -12.344 15.453 1.00 49.62 77 GLU A C 1
ATOM 604 O O . GLU A 1 77 ? 14.257 -12.142 16.531 1.00 49.62 77 GLU A O 1
ATOM 609 N N . TYR A 1 78 ? 14.174 -13.251 14.585 1.00 49.94 78 TYR A N 1
ATOM 610 C CA . TYR A 1 78 ? 15.387 -14.046 14.816 1.00 49.94 78 TYR A CA 1
ATOM 611 C C . TYR A 1 78 ? 16.683 -13.223 14.695 1.00 49.94 78 TYR A C 1
ATOM 613 O O . TYR A 1 78 ? 17.637 -13.457 15.435 1.00 49.94 78 TYR A O 1
ATOM 621 N N . LEU A 1 79 ? 16.738 -12.272 13.755 1.00 48.53 79 LEU A N 1
ATOM 622 C CA . LEU A 1 79 ? 17.917 -11.425 13.529 1.00 48.53 79 LEU A CA 1
ATOM 623 C C . LEU A 1 79 ? 17.996 -10.242 14.508 1.00 48.53 79 LEU A C 1
ATOM 625 O O . LEU A 1 79 ? 19.094 -9.780 14.816 1.00 48.53 79 LEU A O 1
ATOM 629 N N . 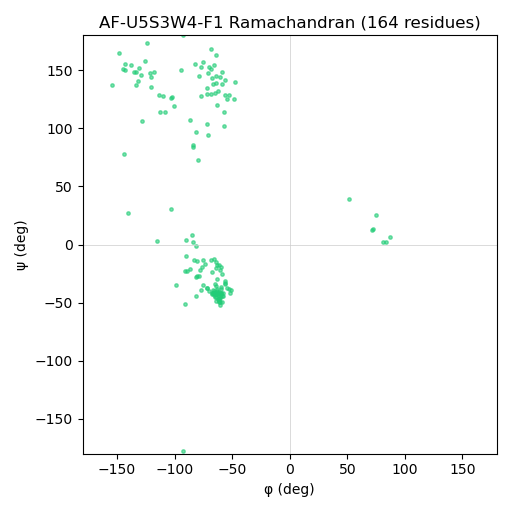TYR A 1 80 ? 16.848 -9.776 14.999 1.00 55.75 80 TYR A N 1
ATOM 630 C CA . TYR A 1 80 ? 16.687 -8.633 15.895 1.00 55.75 80 TYR A CA 1
ATOM 631 C C . TYR A 1 80 ? 15.546 -8.909 16.886 1.00 55.75 80 TYR A C 1
ATOM 633 O O . TYR A 1 80 ? 14.438 -8.386 16.707 1.00 55.75 80 TYR A O 1
ATOM 641 N N . PRO A 1 81 ? 15.780 -9.724 17.934 1.00 58.78 81 PRO A N 1
ATOM 642 C CA . PRO A 1 81 ? 14.784 -9.924 18.978 1.00 58.78 81 PRO A CA 1
ATOM 643 C C . PRO A 1 81 ? 14.431 -8.557 19.564 1.00 58.78 81 PRO A C 1
ATOM 645 O O . PRO A 1 81 ? 15.284 -7.862 20.115 1.00 58.78 81 PRO A O 1
ATOM 648 N N . THR A 1 82 ? 13.188 -8.132 19.351 1.00 63.47 82 THR A N 1
ATOM 649 C CA . THR A 1 82 ? 12.710 -6.819 19.780 1.00 63.47 82 THR A CA 1
ATOM 650 C C . THR A 1 82 ? 11.759 -7.033 20.938 1.00 63.47 82 THR A C 1
ATOM 652 O O . THR A 1 82 ? 10.686 -7.611 20.764 1.00 63.47 82 THR A O 1
ATOM 655 N N . ASP A 1 83 ? 12.148 -6.562 22.118 1.00 72.12 83 ASP A N 1
ATOM 656 C CA . ASP A 1 83 ? 11.262 -6.564 23.270 1.00 72.12 83 ASP A CA 1
ATOM 657 C C . ASP A 1 83 ? 10.049 -5.669 22.990 1.00 72.12 83 ASP A C 1
ATOM 659 O O . ASP A 1 83 ? 10.163 -4.469 22.732 1.00 72.12 83 ASP A O 1
ATOM 663 N N . THR A 1 84 ? 8.862 -6.261 23.040 1.00 73.62 84 THR A N 1
ATOM 664 C CA . THR A 1 84 ? 7.606 -5.511 23.039 1.00 73.62 84 THR A CA 1
ATOM 665 C C . THR A 1 84 ? 7.304 -5.040 24.461 1.00 73.62 84 THR A C 1
ATOM 667 O O . THR A 1 84 ? 7.705 -5.680 25.431 1.00 73.62 84 THR A O 1
ATOM 670 N N . LEU A 1 85 ? 6.532 -3.958 24.623 1.00 77.19 85 LEU A N 1
ATOM 671 C CA . LEU A 1 85 ? 6.073 -3.543 25.959 1.00 77.19 85 LEU A CA 1
ATOM 672 C C . LEU A 1 85 ? 5.404 -4.713 26.697 1.00 77.19 85 LEU A C 1
ATOM 674 O O . LEU A 1 85 ? 5.706 -4.967 27.858 1.00 77.19 85 LEU A O 1
ATOM 678 N N . THR A 1 86 ? 4.590 -5.498 25.989 1.00 75.62 86 THR A N 1
ATOM 679 C CA . THR A 1 86 ? 3.914 -6.672 26.548 1.00 75.62 86 THR A CA 1
ATOM 680 C C . THR A 1 86 ? 4.876 -7.799 26.935 1.00 75.62 86 THR A C 1
ATOM 682 O O . THR A 1 86 ? 4.681 -8.395 27.991 1.00 75.62 86 THR A O 1
ATOM 685 N N . SER A 1 87 ? 5.930 -8.080 26.156 1.00 76.19 87 SER A N 1
ATOM 686 C CA . SER A 1 87 ? 6.941 -9.084 26.543 1.00 76.19 87 SER A CA 1
ATOM 687 C C . SER A 1 87 ? 7.764 -8.647 27.755 1.00 76.19 87 SER A C 1
ATOM 689 O O . SER A 1 87 ? 8.249 -9.494 28.499 1.00 76.19 87 SER A O 1
ATOM 691 N N . LEU A 1 88 ? 7.847 -7.338 28.005 1.00 82.69 88 LEU A N 1
ATOM 692 C CA . LEU A 1 88 ? 8.423 -6.752 29.218 1.00 82.69 88 LEU A CA 1
ATOM 693 C C . LEU A 1 88 ? 7.429 -6.670 30.394 1.00 82.69 88 LEU A C 1
ATOM 695 O O . LEU A 1 88 ? 7.775 -6.144 31.450 1.00 82.69 88 LEU A O 1
ATOM 699 N N . GLY A 1 89 ? 6.191 -7.155 30.235 1.00 87.56 89 GLY A N 1
ATOM 700 C CA . GLY A 1 89 ? 5.139 -7.062 31.255 1.00 87.56 89 GLY A CA 1
ATOM 701 C C . GLY A 1 89 ? 4.559 -5.653 31.438 1.00 87.56 89 GLY A C 1
ATOM 702 O O . GLY A 1 89 ? 3.862 -5.397 32.419 1.00 87.56 89 GLY A O 1
ATOM 703 N N . LEU A 1 90 ? 4.838 -4.738 30.510 1.00 86.06 90 LEU A N 1
ATOM 704 C CA . LEU A 1 90 ? 4.327 -3.372 30.488 1.00 86.06 90 LEU A CA 1
ATOM 705 C C . LEU A 1 90 ? 3.072 -3.279 29.610 1.00 86.06 90 LEU A C 1
ATOM 707 O O . LEU A 1 90 ? 2.897 -4.007 28.628 1.00 86.06 90 LEU A O 1
ATOM 711 N N . SER A 1 91 ? 2.184 -2.347 29.948 1.00 85.19 91 SER A N 1
ATOM 712 C CA . SER A 1 91 ? 1.018 -2.035 29.120 1.00 85.19 91 SER A CA 1
ATOM 713 C C . SER A 1 91 ? 1.431 -1.362 27.810 1.00 85.19 91 SER A C 1
ATOM 715 O O . SER A 1 91 ? 2.422 -0.630 27.763 1.00 85.19 91 SER A O 1
ATOM 717 N N . ARG A 1 92 ? 0.632 -1.553 26.751 1.00 82.56 92 ARG A N 1
ATOM 718 C CA . ARG A 1 92 ? 0.742 -0.756 25.520 1.00 82.56 92 ARG A CA 1
ATOM 719 C C . ARG A 1 92 ? 0.602 0.733 25.864 1.00 82.56 92 ARG A C 1
ATOM 721 O O . ARG A 1 92 ? -0.191 1.092 26.732 1.00 82.56 92 ARG A O 1
ATOM 728 N N . TYR A 1 93 ? 1.374 1.588 25.197 1.00 84.69 93 TYR A N 1
ATOM 729 C CA . TYR A 1 93 ? 1.171 3.033 25.279 1.00 84.69 93 TYR A CA 1
ATOM 730 C C . TYR A 1 93 ? -0.151 3.414 24.594 1.00 84.69 93 TYR A C 1
ATOM 732 O O . TYR A 1 93 ? -0.368 3.036 23.445 1.00 84.69 93 TYR A O 1
ATOM 740 N N . GLU A 1 94 ? -0.996 4.177 25.288 1.00 87.75 94 GLU A N 1
ATOM 741 C CA . GLU A 1 94 ? -2.221 4.787 24.756 1.00 87.75 94 GLU A CA 1
ATOM 742 C C . GLU A 1 94 ? -2.203 6.283 25.081 1.00 87.75 94 GLU A C 1
ATOM 744 O O . GLU A 1 94 ? -2.381 6.662 26.241 1.00 87.75 94 GLU A O 1
ATOM 749 N N . GLY A 1 95 ? -1.969 7.136 24.085 1.00 90.50 95 GLY A N 1
ATOM 750 C CA . GLY A 1 95 ? -2.190 8.579 24.203 1.00 90.50 95 GLY A CA 1
ATOM 751 C C . GLY A 1 95 ? -3.584 8.988 23.723 1.00 90.50 95 GLY A C 1
ATOM 752 O O . GLY A 1 95 ? -4.384 8.152 23.286 1.00 90.50 95 GLY A O 1
ATOM 753 N N . THR A 1 96 ? -3.872 10.292 23.734 1.00 95.75 96 THR A N 1
ATOM 754 C CA . THR A 1 96 ? -5.022 10.828 22.979 1.00 95.75 96 THR A CA 1
ATOM 755 C C . THR A 1 96 ? -4.822 10.621 21.467 1.00 95.75 96 THR A C 1
ATOM 757 O O . THR A 1 96 ? -3.689 10.401 21.023 1.00 95.75 96 THR A O 1
ATOM 760 N N . PRO A 1 97 ? -5.872 10.720 20.626 1.00 92.38 97 PRO A N 1
ATOM 761 C CA . PRO A 1 97 ? -5.711 10.653 19.170 1.00 92.38 97 PRO A CA 1
ATOM 762 C C . PRO A 1 97 ? -4.631 11.602 18.622 1.00 92.38 97 PRO A C 1
ATOM 764 O O . PRO A 1 97 ? -3.845 11.220 17.756 1.00 92.38 97 PRO A O 1
ATOM 767 N N . GLU A 1 98 ? -4.527 12.817 19.165 1.00 93.62 98 GLU A N 1
ATOM 768 C CA . GLU A 1 98 ? -3.538 13.820 18.762 1.00 93.62 98 GLU A CA 1
ATOM 769 C C . GLU A 1 98 ? -2.114 13.440 19.182 1.00 93.62 98 GLU A C 1
ATOM 771 O O . GLU A 1 98 ? -1.162 13.664 18.430 1.00 93.62 98 GLU A O 1
ATOM 776 N N . GLU A 1 99 ? -1.946 12.879 20.379 1.00 95.56 99 GLU A N 1
ATOM 777 C CA . GLU A 1 99 ? -0.650 12.398 20.868 1.00 95.56 99 GLU A CA 1
ATOM 778 C C . GLU A 1 99 ? -0.177 11.183 20.069 1.00 95.56 99 GLU A C 1
ATOM 780 O O . GLU A 1 99 ? 0.975 11.139 19.630 1.00 95.56 99 GLU A O 1
ATOM 785 N N . ASN A 1 100 ? -1.085 10.248 19.785 1.00 92.56 100 ASN A N 1
ATOM 786 C CA . ASN A 1 100 ? -0.806 9.083 18.952 1.00 92.56 100 ASN A CA 1
ATOM 787 C C . ASN A 1 100 ? -0.423 9.499 17.525 1.00 92.56 100 ASN A C 1
ATOM 789 O O . ASN A 1 100 ? 0.541 8.968 16.971 1.00 92.56 100 ASN A O 1
ATOM 793 N N . LEU A 1 101 ? -1.105 10.493 16.941 1.00 92.69 101 LEU A N 1
ATOM 794 C CA . LEU A 1 101 ? -0.754 11.018 15.620 1.00 92.69 101 LEU A CA 1
ATOM 795 C C . LEU A 1 101 ? 0.631 11.679 15.614 1.00 92.69 101 LEU A C 1
ATOM 797 O O . LEU A 1 101 ? 1.409 11.447 14.689 1.00 92.69 101 LEU A O 1
ATOM 801 N N . LYS A 1 102 ? 0.979 12.459 16.647 1.00 93.88 102 LYS A N 1
ATOM 802 C CA . LYS A 1 102 ? 2.328 13.040 16.790 1.00 93.88 102 LYS A CA 1
ATOM 803 C C . LYS A 1 102 ? 3.404 11.963 16.903 1.00 93.88 102 LYS A C 1
ATOM 805 O O . LYS A 1 102 ? 4.456 12.100 16.281 1.00 93.88 102 LYS A O 1
ATOM 810 N N . MET A 1 103 ? 3.139 10.891 17.650 1.00 93.81 103 MET A N 1
ATOM 811 C CA . MET A 1 103 ? 4.047 9.747 17.755 1.00 93.81 103 MET A CA 1
ATOM 812 C C . MET A 1 103 ? 4.240 9.061 16.395 1.00 93.81 103 MET A C 1
ATOM 814 O O . MET A 1 103 ? 5.372 8.823 15.977 1.00 93.81 103 MET A O 1
ATOM 818 N N . CYS A 1 104 ? 3.150 8.809 15.663 1.00 91.62 104 CYS A N 1
ATOM 819 C CA . CYS A 1 104 ? 3.211 8.237 14.317 1.00 91.62 104 CYS A CA 1
ATOM 820 C C . CYS A 1 104 ? 3.985 9.142 13.349 1.00 91.62 104 CYS A C 1
ATOM 822 O O . CYS A 1 104 ? 4.822 8.656 12.592 1.00 91.62 104 CYS A O 1
ATOM 824 N N . ALA A 1 105 ? 3.754 10.457 13.399 1.00 94.25 105 ALA A N 1
ATOM 825 C CA . ALA A 1 105 ? 4.475 11.433 12.586 1.00 94.25 105 ALA A CA 1
ATOM 826 C C . ALA A 1 105 ? 5.983 11.382 12.857 1.00 94.25 105 ALA A C 1
ATOM 828 O O . ALA A 1 105 ? 6.767 11.227 11.922 1.00 94.25 105 ALA A O 1
ATOM 829 N N . ALA A 1 106 ? 6.383 11.416 14.133 1.00 94.69 106 ALA A N 1
ATOM 830 C CA . ALA A 1 106 ? 7.784 11.319 14.529 1.00 94.69 106 ALA A CA 1
ATOM 831 C C . ALA A 1 106 ? 8.440 10.024 14.020 1.00 94.69 106 ALA A C 1
ATOM 833 O O . ALA A 1 106 ? 9.562 10.065 13.514 1.00 94.69 106 ALA A O 1
ATOM 834 N N . ALA A 1 107 ? 7.735 8.890 14.092 1.00 90.62 107 ALA A N 1
ATOM 835 C CA . ALA A 1 107 ? 8.222 7.617 13.568 1.00 90.62 107 ALA A CA 1
ATOM 836 C C . ALA A 1 107 ? 8.391 7.636 12.037 1.00 90.62 107 ALA A C 1
ATOM 838 O O . ALA A 1 107 ? 9.424 7.206 11.527 1.00 90.62 107 ALA A O 1
ATOM 839 N N . ILE A 1 108 ? 7.419 8.173 11.292 1.00 92.19 108 ILE A N 1
ATOM 840 C CA . ILE A 1 108 ? 7.502 8.293 9.828 1.00 92.19 108 ILE A CA 1
ATOM 841 C C . ILE A 1 108 ? 8.655 9.213 9.409 1.00 92.19 108 ILE A C 1
ATOM 843 O O . ILE A 1 108 ? 9.408 8.857 8.502 1.00 92.19 108 ILE A O 1
ATOM 847 N N . HIS A 1 109 ? 8.845 10.350 10.087 1.00 93.56 109 HIS A N 1
ATOM 848 C CA . HIS A 1 109 ? 9.973 11.256 9.834 1.00 93.56 109 HIS A CA 1
ATOM 849 C C . HIS A 1 109 ? 11.318 10.594 10.128 1.00 93.56 109 HIS A C 1
ATOM 851 O O . HIS A 1 109 ? 12.246 10.718 9.328 1.00 93.56 109 HIS A O 1
ATOM 857 N N . LEU A 1 110 ? 11.418 9.843 11.229 1.00 90.44 110 LEU A N 1
ATOM 858 C CA . LEU A 1 110 ? 12.616 9.070 11.567 1.00 90.44 110 LEU A CA 1
ATOM 859 C C . LEU A 1 110 ? 12.960 8.041 10.476 1.00 90.44 110 LEU A C 1
ATOM 861 O O . LEU A 1 110 ? 14.134 7.838 10.174 1.00 90.44 110 LEU A O 1
ATOM 865 N N . LEU A 1 111 ? 11.947 7.432 9.853 1.00 86.94 111 LEU A N 1
ATOM 866 C CA . LEU A 1 111 ? 12.088 6.458 8.762 1.00 86.94 111 LEU A CA 1
ATOM 867 C C . LEU A 1 111 ? 12.229 7.104 7.366 1.00 86.94 111 LEU A C 1
ATOM 869 O O . LEU A 1 111 ? 12.227 6.400 6.357 1.00 86.94 111 LEU A O 1
ATOM 873 N N . GLY A 1 112 ? 12.379 8.432 7.289 1.00 89.06 112 GLY A N 1
ATOM 874 C CA . GLY A 1 112 ? 12.639 9.168 6.046 1.00 89.06 112 GLY A CA 1
ATOM 875 C C . GLY A 1 112 ? 11.396 9.585 5.253 1.00 89.06 112 GLY A C 1
ATOM 876 O O . GLY A 1 112 ? 11.529 10.114 4.147 1.00 89.06 112 GLY A O 1
ATOM 877 N N . GLY A 1 113 ? 10.190 9.383 5.791 1.00 91.00 113 GLY A N 1
ATOM 878 C CA . GLY A 1 113 ? 8.975 9.982 5.243 1.00 91.00 113 GLY A CA 1
ATOM 879 C C . GLY A 1 113 ? 8.985 11.500 5.433 1.00 91.00 113 GLY A C 1
ATOM 880 O O . GLY A 1 113 ? 9.484 11.996 6.436 1.00 91.00 113 GLY A O 1
ATOM 881 N N . ARG A 1 114 ? 8.458 12.257 4.463 1.00 93.38 114 ARG A N 1
ATOM 882 C CA . ARG A 1 114 ? 8.384 13.729 4.545 1.00 93.38 114 ARG A CA 1
ATOM 883 C C . ARG A 1 114 ? 7.081 14.203 5.176 1.00 93.38 114 ARG A C 1
ATOM 885 O O . ARG A 1 114 ? 7.094 15.014 6.097 1.00 93.38 114 ARG A O 1
ATOM 892 N N . ASP A 1 115 ? 5.976 13.691 4.654 1.00 93.19 115 ASP A N 1
ATOM 893 C CA . ASP A 1 115 ? 4.630 14.143 4.971 1.00 93.19 115 ASP A CA 1
ATOM 894 C C . ASP A 1 115 ? 3.822 12.975 5.535 1.00 93.19 115 ASP A C 1
ATOM 896 O O . ASP A 1 115 ? 4.024 11.820 5.151 1.00 93.19 115 ASP A O 1
ATOM 900 N N . ILE A 1 116 ? 2.898 13.286 6.441 1.00 92.19 116 ILE A N 1
ATOM 901 C CA . ILE A 1 116 ? 1.945 12.332 7.002 1.00 92.19 116 ILE A CA 1
ATOM 902 C C . ILE A 1 116 ? 0.548 12.937 6.946 1.00 92.19 116 ILE A C 1
ATOM 904 O O . ILE A 1 116 ? 0.343 14.131 7.168 1.00 92.19 116 ILE A O 1
ATOM 908 N N . SER A 1 117 ? -0.428 12.106 6.622 1.00 91.94 117 SER A N 1
ATOM 909 C CA . SER A 1 117 ? -1.841 12.449 6.666 1.00 91.94 117 SER A CA 1
ATOM 910 C C . SER A 1 117 ? -2.614 11.215 7.092 1.00 91.94 117 SER A C 1
ATOM 912 O O . SER A 1 117 ? -2.183 10.090 6.840 1.00 91.94 117 SER A O 1
ATOM 914 N N . VAL A 1 118 ? -3.743 11.438 7.750 1.00 91.19 118 VAL A N 1
ATOM 915 C CA . VAL A 1 118 ? -4.645 10.380 8.197 1.00 91.19 118 VAL A CA 1
ATOM 916 C C . VAL A 1 118 ? -6.007 10.595 7.567 1.00 91.19 118 VAL A C 1
ATOM 918 O O . VAL A 1 118 ? -6.434 11.731 7.364 1.00 91.19 118 VAL A O 1
ATOM 921 N N . VAL A 1 119 ? -6.663 9.492 7.231 1.00 91.75 119 VAL A N 1
ATOM 922 C CA . VAL A 1 119 ? -8.008 9.468 6.662 1.00 91.75 119 VAL A CA 1
ATOM 923 C C . VAL A 1 119 ? -8.785 8.403 7.420 1.00 91.75 119 VAL A C 1
ATOM 925 O O . VAL A 1 119 ? -8.244 7.336 7.706 1.00 91.75 119 VAL A O 1
ATOM 928 N N . GLU A 1 120 ? -10.028 8.712 7.771 1.00 91.50 120 GLU A N 1
ATOM 929 C CA . GLU A 1 120 ? -10.936 7.751 8.390 1.00 91.50 120 GLU A CA 1
ATOM 930 C C . GLU A 1 120 ? -11.293 6.639 7.398 1.00 91.50 120 GLU A C 1
ATOM 932 O O . GLU A 1 120 ? -11.546 6.897 6.221 1.00 91.50 120 GLU A O 1
ATOM 937 N N . VAL A 1 121 ? -11.317 5.393 7.868 1.00 92.12 121 VAL A N 1
ATOM 938 C CA . VAL A 1 121 ? -11.715 4.245 7.050 1.00 92.12 121 VAL A CA 1
ATOM 939 C C . VAL A 1 121 ? -13.238 4.119 7.068 1.00 92.12 121 VAL A C 1
ATOM 941 O O . VAL A 1 121 ? -13.816 3.353 7.835 1.00 92.12 121 VAL A O 1
ATOM 944 N N . ASP A 1 122 ? -13.893 4.878 6.196 1.00 92.06 122 ASP A N 1
ATOM 945 C CA . ASP A 1 122 ? -15.336 4.800 5.968 1.00 92.06 122 ASP A CA 1
ATOM 946 C C . ASP A 1 122 ? -15.697 3.839 4.814 1.00 92.06 122 ASP A C 1
ATOM 948 O O . ASP A 1 122 ? -14.837 3.251 4.147 1.00 92.06 122 ASP A O 1
ATOM 952 N N . ASP A 1 123 ? -16.992 3.698 4.527 1.00 91.94 123 ASP A N 1
ATOM 953 C CA . ASP A 1 123 ? -17.486 2.849 3.435 1.00 91.94 123 ASP A CA 1
ATOM 954 C C . ASP A 1 123 ? -16.974 3.263 2.046 1.00 91.94 123 ASP A C 1
ATOM 956 O O . ASP A 1 123 ? -16.954 2.443 1.124 1.00 91.94 123 ASP A O 1
ATOM 960 N N . ASN A 1 124 ? -16.549 4.514 1.861 1.00 92.75 124 ASN A N 1
ATOM 961 C CA . ASN A 1 124 ? -15.973 4.982 0.607 1.00 92.75 124 ASN A CA 1
ATOM 962 C C . ASN A 1 124 ? -14.497 4.597 0.499 1.00 92.75 124 ASN A C 1
ATOM 964 O O . ASN A 1 124 ? -14.090 4.048 -0.527 1.00 92.75 124 ASN A O 1
ATOM 968 N N . VAL A 1 125 ? -13.708 4.775 1.558 1.00 90.81 125 VAL A N 1
ATOM 969 C CA . VAL A 1 125 ? -12.305 4.338 1.618 1.00 90.81 125 VAL A CA 1
ATOM 970 C C . VAL A 1 125 ? -12.197 2.826 1.432 1.00 90.81 125 VAL A C 1
ATOM 972 O O . VAL A 1 125 ? -11.335 2.361 0.680 1.00 90.81 125 VAL A O 1
ATOM 975 N N . LYS A 1 126 ? -13.135 2.046 1.988 1.00 92.38 126 LYS A N 1
ATOM 976 C CA . LYS A 1 126 ? -13.216 0.593 1.748 1.00 92.38 126 LYS A CA 1
ATOM 977 C C . LYS A 1 126 ? -13.330 0.237 0.259 1.00 92.38 126 LYS A C 1
ATOM 979 O O . LYS A 1 126 ? -12.799 -0.795 -0.150 1.00 92.38 126 LYS A O 1
ATOM 984 N N . LYS A 1 127 ? -13.961 1.085 -0.570 1.00 92.19 127 LYS A N 1
ATOM 985 C CA . LYS A 1 127 ? -14.085 0.886 -2.032 1.00 92.19 127 LYS A CA 1
ATOM 986 C C . LYS A 1 127 ? -12.801 1.199 -2.803 1.00 92.19 127 LYS A C 1
ATOM 988 O O . LYS A 1 127 ? -12.678 0.769 -3.948 1.00 92.19 127 LYS A O 1
ATOM 993 N N . VAL A 1 128 ? -11.877 1.962 -2.216 1.00 91.88 128 VAL A N 1
ATOM 994 C CA . VAL A 1 128 ? -10.581 2.303 -2.832 1.00 91.88 128 VAL A CA 1
ATOM 995 C C . VAL A 1 128 ? -9.591 1.145 -2.706 1.00 91.88 128 VAL A C 1
ATOM 997 O O . VAL A 1 128 ? -8.714 0.991 -3.556 1.00 91.88 128 VAL A O 1
ATOM 1000 N N . LEU A 1 129 ? -9.739 0.303 -1.679 1.00 90.38 129 LEU A N 1
ATOM 1001 C CA . LEU A 1 129 ? -8.921 -0.896 -1.543 1.00 90.38 129 LEU A CA 1
ATOM 1002 C C . LEU A 1 129 ? -9.195 -1.902 -2.666 1.00 90.38 129 LEU A C 1
ATOM 1004 O O . LEU A 1 129 ? -10.272 -1.954 -3.260 1.00 90.38 129 LEU A O 1
ATOM 1008 N N . TYR A 1 130 ? -8.197 -2.736 -2.944 1.00 92.12 130 TYR A N 1
ATOM 1009 C CA . TYR A 1 130 ? -8.336 -3.812 -3.914 1.00 92.12 130 TYR A CA 1
ATOM 1010 C C . TYR A 1 130 ? -9.243 -4.925 -3.388 1.00 92.12 130 TYR A C 1
ATOM 1012 O O . TYR A 1 130 ? -9.231 -5.227 -2.201 1.00 92.12 130 TYR A O 1
ATOM 1020 N N . SER A 1 131 ? -9.980 -5.592 -4.280 1.00 94.12 131 SER A N 1
ATOM 1021 C CA . SER A 1 131 ? -10.755 -6.793 -3.917 1.00 94.12 131 SER A CA 1
ATOM 1022 C C . SER A 1 131 ? -9.890 -8.047 -3.801 1.00 94.12 131 SER A C 1
ATOM 1024 O O . SER A 1 131 ? -10.290 -9.017 -3.164 1.00 94.12 131 SER A O 1
ATOM 1026 N N . HIS A 1 132 ? -8.723 -8.048 -4.447 1.00 92.06 132 HIS A N 1
ATOM 1027 C CA . HIS A 1 132 ? -7.786 -9.164 -4.464 1.00 92.06 132 HIS A CA 1
ATOM 1028 C C . HIS A 1 132 ? -6.347 -8.644 -4.438 1.00 92.06 132 HIS A C 1
ATOM 1030 O O . HIS A 1 132 ? -6.071 -7.574 -4.982 1.00 92.06 132 HIS A O 1
ATOM 1036 N N . SER A 1 133 ? -5.413 -9.398 -3.854 1.00 84.88 133 SER A N 1
ATOM 1037 C CA . SER A 1 133 ? -3.986 -9.054 -3.921 1.00 84.88 133 SER A CA 1
ATOM 1038 C C . SER A 1 133 ? -3.404 -9.233 -5.321 1.00 84.88 133 SER A C 1
ATOM 1040 O O . SER A 1 133 ? -3.827 -10.100 -6.090 1.00 84.88 133 SER A O 1
ATOM 1042 N N . ALA A 1 134 ? -2.357 -8.466 -5.625 1.00 73.06 134 ALA A N 1
ATOM 1043 C CA . ALA A 1 134 ? -1.506 -8.734 -6.779 1.00 73.06 134 ALA A CA 1
ATOM 1044 C C . ALA A 1 134 ? -0.773 -10.080 -6.617 1.00 73.06 134 ALA A C 1
ATOM 1046 O O . ALA A 1 134 ? -0.333 -10.420 -5.518 1.00 73.06 134 ALA A O 1
ATOM 1047 N N . MET A 1 135 ? -0.573 -10.810 -7.720 1.00 62.09 135 MET A N 1
ATOM 1048 C CA . MET A 1 135 ? 0.273 -12.019 -7.737 1.00 62.09 135 MET A CA 1
ATOM 1049 C C . MET A 1 135 ? 1.771 -11.712 -7.541 1.00 62.09 135 MET A C 1
ATOM 1051 O O . MET A 1 135 ? 2.562 -12.613 -7.281 1.00 62.09 135 MET A O 1
ATOM 1055 N N . LEU A 1 136 ? 2.170 -10.441 -7.656 1.00 54.69 136 LEU A N 1
ATOM 1056 C CA . LEU A 1 136 ? 3.573 -10.013 -7.656 1.00 54.69 136 LEU A CA 1
ATOM 1057 C C . LEU A 1 136 ? 4.238 -10.030 -6.266 1.00 54.69 136 LEU A C 1
ATOM 1059 O O . LEU A 1 136 ? 5.462 -9.966 -6.181 1.00 54.69 136 LEU A O 1
ATOM 1063 N N . MET A 1 137 ? 3.473 -10.159 -5.178 1.00 46.94 137 MET A N 1
ATOM 1064 C CA . MET A 1 137 ? 4.020 -10.187 -3.815 1.00 46.94 137 MET A CA 1
ATOM 1065 C C . MET A 1 137 ? 4.480 -11.606 -3.442 1.00 46.94 137 MET A C 1
ATOM 1067 O O . MET A 1 137 ? 3.738 -12.390 -2.849 1.00 46.94 137 MET A O 1
ATOM 1071 N N . GLY A 1 138 ? 5.717 -11.952 -3.812 1.00 50.41 138 GLY A N 1
ATOM 1072 C CA . GLY A 1 138 ? 6.412 -13.141 -3.300 1.00 50.41 138 GLY A CA 1
ATOM 1073 C C . GLY A 1 138 ? 5.946 -14.489 -3.864 1.00 50.41 138 GLY A C 1
ATOM 1074 O O . GLY A 1 138 ? 6.090 -15.504 -3.187 1.00 50.41 138 GLY A O 1
ATOM 1075 N N . GLY A 1 139 ? 5.366 -14.517 -5.072 1.00 55.81 139 GLY A N 1
ATOM 1076 C CA . GLY A 1 139 ? 4.947 -15.758 -5.745 1.00 55.81 139 GLY A CA 1
ATOM 1077 C C . GLY A 1 139 ? 3.726 -16.440 -5.119 1.00 55.81 139 GLY A C 1
ATOM 1078 O O . GLY A 1 139 ? 3.436 -17.596 -5.427 1.00 55.81 139 GLY A O 1
ATOM 1079 N N . LYS A 1 140 ? 3.012 -15.744 -4.228 1.00 65.56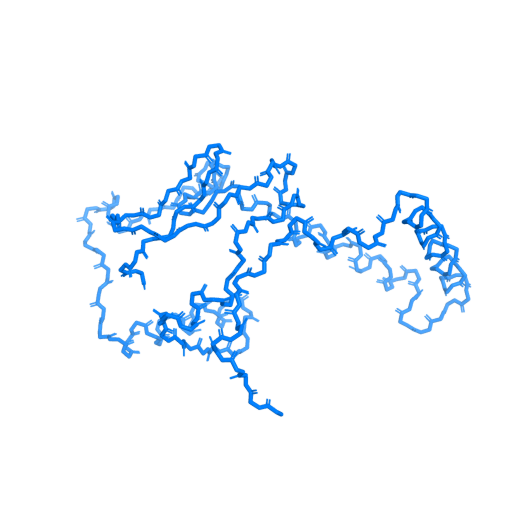 140 LYS A N 1
ATOM 1080 C CA . LYS A 1 140 ? 1.790 -16.252 -3.604 1.00 65.56 140 LYS A CA 1
ATOM 1081 C C . LYS A 1 140 ? 0.599 -16.116 -4.557 1.00 65.56 140 LYS A C 1
ATOM 1083 O O . LYS A 1 140 ? 0.517 -15.126 -5.290 1.00 65.56 140 LYS A O 1
ATOM 1088 N N . PRO A 1 141 ? -0.352 -17.070 -4.532 1.00 76.19 141 PRO A N 1
ATOM 1089 C CA . PRO A 1 141 ? -1.588 -16.917 -5.281 1.00 76.19 141 PRO A CA 1
ATOM 1090 C C . PRO A 1 141 ? -2.319 -15.648 -4.832 1.00 76.19 141 PRO A C 1
ATOM 1092 O O . PRO A 1 141 ? -2.234 -15.230 -3.674 1.00 76.19 141 PRO A O 1
ATOM 1095 N N . SER A 1 142 ? -3.037 -15.028 -5.767 1.00 85.75 142 SER A N 1
ATOM 1096 C CA . SER A 1 142 ? -3.910 -13.901 -5.451 1.00 85.75 142 SER A CA 1
ATOM 1097 C C . SER A 1 142 ? -5.006 -14.346 -4.480 1.00 85.75 142 SER A C 1
ATOM 1099 O O . SER A 1 142 ? -5.643 -15.376 -4.699 1.00 85.75 142 SER A O 1
ATOM 1101 N N . ARG A 1 143 ? -5.218 -13.568 -3.416 1.00 89.06 143 ARG A N 1
ATOM 1102 C CA . ARG A 1 143 ? -6.195 -13.840 -2.354 1.00 89.06 143 ARG A CA 1
ATOM 1103 C C . ARG A 1 143 ? -7.234 -12.741 -2.304 1.00 89.06 143 ARG A C 1
ATOM 1105 O O . ARG A 1 143 ? -6.903 -11.588 -2.580 1.00 89.06 143 ARG A O 1
ATOM 1112 N N . ALA A 1 144 ? -8.458 -13.088 -1.923 1.00 93.62 144 ALA A N 1
ATOM 1113 C CA . ALA A 1 144 ? -9.502 -12.096 -1.689 1.00 93.62 144 ALA A CA 1
ATOM 1114 C C . ALA A 1 144 ? -9.120 -11.190 -0.507 1.00 93.62 144 ALA A C 1
ATOM 1116 O O . ALA A 1 144 ? -8.600 -11.674 0.495 1.00 93.62 144 ALA A O 1
ATOM 1117 N N . ILE A 1 145 ? -9.375 -9.891 -0.614 1.00 93.44 145 ILE A N 1
ATOM 1118 C CA . ILE A 1 145 ? -9.289 -8.936 0.497 1.00 93.44 145 ILE A CA 1
ATOM 1119 C C . ILE A 1 145 ? -10.718 -8.697 0.972 1.00 93.44 145 ILE A C 1
ATOM 1121 O O . ILE A 1 145 ? -11.561 -8.266 0.184 1.00 93.44 145 ILE A O 1
ATOM 1125 N N . VAL A 1 146 ? -11.004 -9.013 2.233 1.00 95.00 146 VAL A N 1
ATOM 1126 C CA . VAL A 1 146 ? -12.362 -8.931 2.786 1.00 95.00 146 VAL A CA 1
ATOM 1127 C C . VAL A 1 146 ? -12.392 -8.192 4.114 1.00 95.00 146 VAL A C 1
ATOM 1129 O O . VAL A 1 146 ? -11.420 -8.198 4.866 1.00 95.00 146 VAL A O 1
ATOM 1132 N N . TRP A 1 147 ? -13.537 -7.580 4.389 1.00 94.75 147 TRP A N 1
ATOM 1133 C CA . TRP A 1 147 ? -13.833 -6.894 5.638 1.00 94.75 147 TRP A CA 1
ATOM 1134 C C . TRP A 1 147 ? -14.721 -7.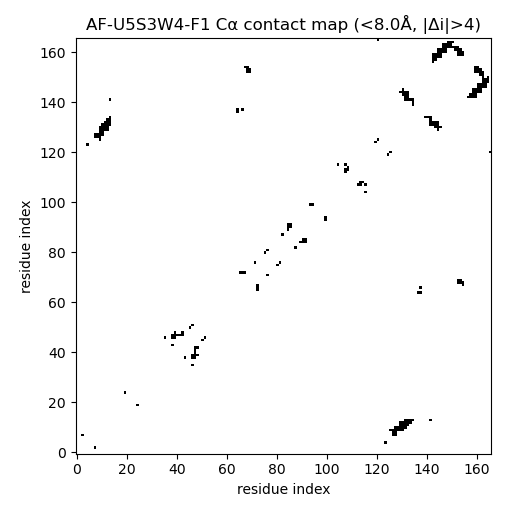784 6.507 1.00 94.75 147 TRP A C 1
ATOM 1136 O O . TRP A 1 147 ? -15.750 -8.259 6.026 1.00 94.75 147 TRP A O 1
ATOM 1146 N N . GLU A 1 148 ? -14.333 -8.029 7.759 1.00 96.06 148 GLU A N 1
ATOM 1147 C CA . GLU A 1 148 ? -15.093 -8.877 8.692 1.00 96.06 148 GLU A CA 1
ATOM 1148 C C . GLU A 1 148 ? -15.137 -8.277 10.103 1.00 96.06 148 GLU A C 1
ATOM 1150 O O . GLU A 1 148 ? -14.231 -7.553 10.521 1.00 96.06 148 GLU A O 1
ATOM 1155 N N . ASP A 1 149 ? -16.171 -8.630 10.868 1.00 96.94 149 ASP A N 1
ATOM 1156 C CA . ASP A 1 149 ? -16.300 -8.282 12.288 1.00 96.94 149 ASP A CA 1
ATOM 1157 C C . ASP A 1 149 ? -15.448 -9.226 13.148 1.00 96.94 149 ASP A C 1
ATOM 1159 O O . ASP A 1 149 ? -15.946 -10.137 13.809 1.00 96.94 149 ASP A O 1
ATOM 1163 N N . VAL A 1 150 ? -14.131 -9.034 13.092 1.00 94.19 150 VAL A N 1
ATOM 1164 C CA . VAL A 1 150 ? -13.135 -9.821 13.831 1.00 94.19 150 VAL A CA 1
ATOM 1165 C C . VAL A 1 150 ? -12.218 -8.927 14.651 1.00 94.19 150 VAL A C 1
ATOM 1167 O O . VAL A 1 150 ? -12.057 -7.742 14.366 1.00 94.19 150 VAL A O 1
ATOM 1170 N N . ASP A 1 151 ? -11.591 -9.492 15.682 1.00 90.38 151 ASP A N 1
ATOM 1171 C CA . ASP A 1 151 ? -10.776 -8.685 16.584 1.00 90.38 151 ASP A CA 1
ATOM 1172 C C . ASP A 1 151 ? -9.427 -8.269 16.007 1.00 90.38 151 ASP A C 1
ATOM 1174 O O . ASP A 1 151 ? -8.951 -7.172 16.296 1.00 90.38 151 ASP A O 1
ATOM 1178 N N . ASN A 1 152 ? -8.821 -9.141 15.207 1.00 86.75 152 ASN A N 1
ATOM 1179 C CA . ASN A 1 152 ? -7.497 -8.951 14.638 1.00 86.75 152 ASN A CA 1
ATOM 1180 C C . ASN A 1 152 ? -7.515 -9.336 13.161 1.00 86.75 152 ASN A C 1
ATOM 1182 O O . ASN A 1 152 ? -8.250 -10.241 12.756 1.00 86.75 152 ASN A O 1
ATOM 1186 N N . ALA A 1 153 ? -6.684 -8.662 12.367 1.00 89.56 153 ALA A N 1
ATOM 1187 C CA . ALA A 1 153 ? -6.446 -9.060 10.988 1.00 89.56 153 ALA A CA 1
ATOM 1188 C C . ALA A 1 153 ? -5.852 -10.474 10.942 1.00 89.56 153 ALA A C 1
ATOM 1190 O O . ALA A 1 153 ? -5.051 -10.852 11.801 1.00 89.56 153 ALA A O 1
ATOM 1191 N N . TYR A 1 154 ? -6.234 -11.256 9.936 1.00 87.00 154 TYR A N 1
ATOM 1192 C CA . TYR A 1 154 ? -5.686 -12.593 9.726 1.00 87.00 154 TYR A CA 1
ATOM 1193 C C . TYR A 1 154 ? -5.642 -12.952 8.243 1.00 87.00 154 TYR A C 1
ATOM 1195 O O . TYR A 1 154 ? -6.276 -12.323 7.395 1.00 87.00 154 TYR A O 1
ATOM 1203 N N . GLU A 1 155 ? -4.885 -13.997 7.926 1.00 86.00 155 GLU A N 1
ATOM 1204 C CA . GLU A 1 155 ? -4.749 -14.502 6.568 1.00 86.00 155 GLU A CA 1
ATOM 1205 C C . GLU A 1 155 ? -5.000 -16.009 6.512 1.00 86.00 155 GLU A C 1
ATOM 1207 O O . GLU A 1 155 ? -4.615 -16.766 7.401 1.00 86.00 155 GLU A O 1
ATOM 1212 N N . THR A 1 156 ? -5.592 -16.444 5.408 1.00 88.38 156 THR A N 1
ATOM 1213 C CA . THR A 1 156 ? -5.762 -17.845 5.004 1.00 88.38 156 THR A CA 1
ATOM 1214 C C . THR A 1 156 ? -5.151 -18.032 3.609 1.00 88.38 156 THR A C 1
ATOM 1216 O O . THR A 1 156 ? -4.726 -17.045 2.984 1.00 88.38 156 THR A O 1
ATOM 1219 N N . PRO A 1 157 ? -5.067 -19.267 3.089 1.00 87.94 157 PRO A N 1
ATOM 1220 C CA . PRO A 1 157 ? -4.699 -19.481 1.693 1.00 87.94 157 PRO A CA 1
ATOM 1221 C C . PRO A 1 157 ? -5.656 -18.804 0.694 1.00 87.94 157 PRO A C 1
ATOM 1223 O O . PRO A 1 157 ? -5.220 -18.446 -0.396 1.00 87.94 157 PRO A O 1
ATOM 1226 N N . GLU A 1 158 ? -6.919 -18.568 1.062 1.00 90.38 158 GLU A N 1
ATOM 1227 C CA . GLU A 1 158 ? -7.964 -18.043 0.172 1.00 90.38 158 GLU A CA 1
ATOM 1228 C C . GLU A 1 158 ? -8.193 -16.527 0.310 1.00 90.38 158 GLU A C 1
ATOM 1230 O O . GLU A 1 158 ? -8.491 -15.846 -0.677 1.00 90.38 158 GLU A O 1
ATOM 1235 N N . LYS A 1 159 ? -8.057 -15.980 1.524 1.00 92.25 159 LYS A N 1
ATOM 1236 C CA . LYS A 1 159 ? -8.396 -14.583 1.845 1.00 92.25 159 LYS A CA 1
ATOM 1237 C C . LYS A 1 159 ? -7.448 -13.927 2.849 1.00 92.25 159 LYS A C 1
ATOM 1239 O O . LYS A 1 159 ? -6.843 -14.597 3.686 1.00 92.25 159 LYS A O 1
ATOM 1244 N N . MET A 1 160 ? -7.371 -12.604 2.787 1.00 91.25 160 MET A N 1
ATOM 1245 C CA . MET A 1 160 ? -6.793 -11.718 3.794 1.00 91.25 160 MET A CA 1
ATOM 1246 C C . MET A 1 160 ? -7.927 -10.875 4.371 1.00 91.25 160 MET A C 1
ATOM 1248 O O . MET A 1 160 ? -8.705 -10.287 3.616 1.00 91.25 160 MET A O 1
ATOM 1252 N N . VAL A 1 161 ? -8.036 -10.849 5.693 1.00 93.75 161 VAL A N 1
ATOM 1253 C CA . VAL A 1 161 ? -9.159 -10.230 6.394 1.00 93.75 161 VAL A CA 1
ATOM 1254 C C . VAL A 1 161 ? -8.707 -8.973 7.113 1.00 93.75 161 VAL A C 1
ATOM 1256 O O . VAL A 1 161 ? -7.759 -9.007 7.899 1.00 93.75 161 VAL A O 1
ATOM 1259 N N . ILE A 1 162 ? -9.424 -7.882 6.859 1.00 93.75 162 ILE A N 1
ATOM 1260 C CA . ILE A 1 162 ? -9.291 -6.606 7.551 1.00 93.75 162 ILE A CA 1
ATOM 1261 C C . ILE A 1 162 ? -10.469 -6.477 8.535 1.00 93.75 162 ILE A C 1
ATOM 1263 O O . ILE A 1 162 ? -11.622 -6.628 8.121 1.00 93.75 162 ILE A O 1
ATOM 1267 N N . PRO A 1 163 ? -10.221 -6.227 9.831 1.00 94.94 163 PRO A N 1
ATOM 1268 C CA . PRO A 1 163 ? -11.278 -5.959 10.801 1.00 94.94 163 PRO A CA 1
ATOM 1269 C C . PRO A 1 163 ? -12.120 -4.740 10.422 1.00 94.94 163 PRO A C 1
ATOM 1271 O O . PRO A 1 163 ? -11.569 -3.698 10.085 1.00 94.94 163 PRO A O 1
ATOM 1274 N N . ASN A 1 164 ? -13.442 -4.804 10.577 1.00 93.75 164 ASN A N 1
ATOM 1275 C CA . ASN A 1 164 ? -14.307 -3.629 10.400 1.00 93.75 164 ASN A CA 1
ATOM 1276 C C . ASN A 1 164 ? -14.048 -2.509 11.418 1.00 93.75 164 ASN A C 1
ATOM 1278 O O . ASN A 1 164 ? -14.427 -1.372 11.162 1.00 93.75 164 ASN A O 1
ATOM 1282 N N . LYS A 1 165 ? -13.428 -2.838 12.557 1.00 88.50 165 LYS A N 1
ATOM 1283 C CA . LYS A 1 165 ? -13.110 -1.901 13.644 1.00 88.50 165 LYS A CA 1
ATOM 1284 C C . LYS A 1 165 ? -11.737 -1.220 13.515 1.00 88.50 165 LYS A C 1
ATOM 1286 O O . LYS A 1 165 ? -11.311 -0.599 14.487 1.00 88.50 165 LYS A O 1
ATOM 1291 N N . CYS A 1 166 ? -11.005 -1.456 12.420 1.00 76.56 166 CYS A N 1
ATOM 1292 C CA . CYS A 1 166 ? -9.667 -0.891 12.230 1.00 76.56 166 CYS A CA 1
ATOM 1293 C C . CYS A 1 166 ? -9.698 0.602 11.901 1.00 76.56 166 CYS A C 1
ATOM 1295 O O . CYS A 1 166 ? -10.663 1.034 11.232 1.00 76.56 166 CYS A O 1
#